Protein AF-A0A2D9JJN6-F1 (afdb_monomer_lite)

Foldseek 3Di:
DDDPPPDDDDDDDDDKDFDPPLVVLCVPPNDPVSQVVLVVVVVVVQVVCVVVVHHDPDDDRNMD

Radius of gyration: 17.11 Å; chains: 1; bounding box: 55×24×30 Å

Secondary structure (DSSP, 8-state):
-PPP-------------B-TTHHHHHHHH-HHHHHHHHHHHHHHHHHHHHHTT------BTTB-

Sequence (64 aa):
MSEPDTQIEHTATILFADVCGSTPLFEETGNWTAFEVIGSALDRHTDIIRDCGGVVIRSKGDDL

Structure (mmCIF, N/CA/C/O backbone):
data_AF-A0A2D9JJN6-F1
#
_entry.id   AF-A0A2D9JJN6-F1
#
loop_
_atom_site.group_PDB
_atom_site.id
_atom_site.type_symbol
_atom_site.label_atom_id
_atom_site.label_alt_id
_atom_site.label_comp_id
_atom_site.label_asym_id
_atom_site.label_entity_id
_atom_site.label_seq_id
_atom_site.pdbx_PDB_ins_code
_atom_site.Cartn_x
_atom_site.Cartn_y
_atom_site.Cartn_z
_atom_site.occupancy
_atom_site.B_iso_or_equiv
_atom_site.auth_seq_id
_atom_site.auth_comp_id
_atom_site.auth_asym_id
_atom_site.auth_atom_id
_atom_site.pdbx_PDB_model_num
ATOM 1 N N . MET A 1 1 ? 42.096 -15.300 2.220 1.00 48.91 1 MET A N 1
ATOM 2 C CA . MET A 1 1 ? 41.942 -14.196 1.254 1.00 48.91 1 MET A CA 1
ATOM 3 C C . MET A 1 1 ? 40.481 -14.183 0.864 1.00 48.91 1 MET A C 1
ATOM 5 O O . MET A 1 1 ? 40.069 -15.093 0.161 1.00 48.91 1 MET A O 1
ATOM 9 N N . SER A 1 2 ? 39.695 -13.271 1.435 1.00 65.56 2 SER A N 1
ATOM 10 C CA . SER A 1 2 ? 38.307 -13.060 1.013 1.00 65.56 2 SER A CA 1
ATOM 11 C C . SER A 1 2 ? 38.327 -12.170 -0.224 1.00 65.56 2 SER A C 1
ATOM 13 O O . SER A 1 2 ? 39.081 -11.196 -0.249 1.00 65.56 2 SER A O 1
ATOM 15 N 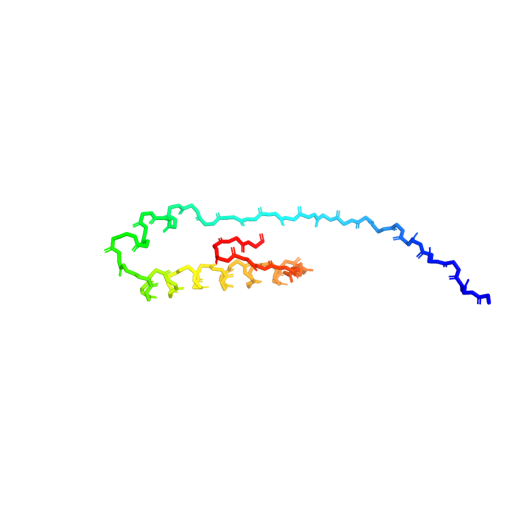N . GLU A 1 3 ? 37.567 -12.547 -1.247 1.00 66.88 3 GLU A N 1
ATOM 16 C CA . GLU A 1 3 ? 37.352 -11.735 -2.446 1.00 66.88 3 GLU A CA 1
ATOM 17 C C . GLU A 1 3 ? 36.840 -10.342 -2.032 1.00 66.88 3 GLU A C 1
ATOM 19 O O . GLU A 1 3 ? 36.043 -10.253 -1.092 1.00 66.88 3 GLU A O 1
ATOM 24 N N . PRO A 1 4 ? 37.303 -9.251 -2.664 1.00 68.25 4 PRO A N 1
ATOM 25 C CA . PRO A 1 4 ? 36.778 -7.926 -2.372 1.00 68.25 4 PRO A CA 1
ATOM 26 C C . PRO A 1 4 ? 35.301 -7.870 -2.774 1.00 68.25 4 PRO A C 1
ATOM 28 O O . PRO A 1 4 ? 34.956 -8.247 -3.897 1.00 68.25 4 PRO A O 1
ATOM 31 N N . ASP A 1 5 ? 34.445 -7.381 -1.871 1.00 69.56 5 ASP A N 1
ATOM 32 C CA . ASP A 1 5 ? 33.047 -7.057 -2.162 1.00 69.56 5 ASP A CA 1
ATOM 33 C C . ASP A 1 5 ? 33.011 -6.099 -3.358 1.00 69.56 5 ASP A C 1
ATOM 35 O O . ASP A 1 5 ? 33.282 -4.901 -3.249 1.00 69.56 5 ASP A O 1
ATOM 39 N N . THR A 1 6 ? 32.753 -6.648 -4.542 1.00 69.62 6 THR A N 1
ATOM 40 C CA . THR A 1 6 ? 32.683 -5.865 -5.770 1.00 69.62 6 THR A CA 1
ATOM 4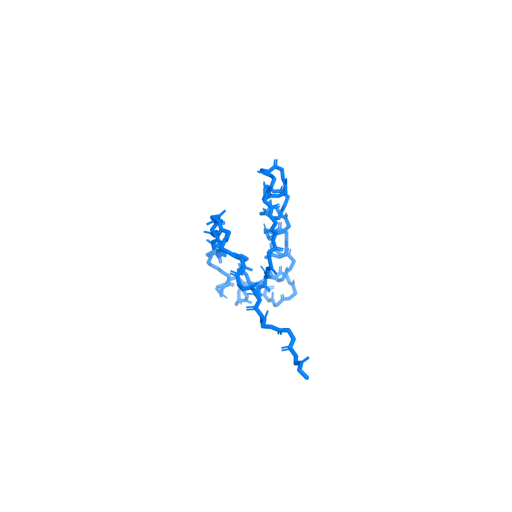1 C C . THR A 1 6 ? 31.335 -5.167 -5.774 1.00 69.62 6 THR A C 1
ATOM 43 O O . THR A 1 6 ? 30.304 -5.760 -6.085 1.00 69.62 6 THR A O 1
ATOM 46 N N . GLN A 1 7 ? 31.340 -3.901 -5.369 1.00 68.81 7 GLN A N 1
ATOM 47 C CA . GLN A 1 7 ? 30.162 -3.050 -5.391 1.00 68.81 7 GLN A CA 1
ATOM 48 C C . GLN A 1 7 ? 29.841 -2.691 -6.847 1.00 68.81 7 GLN A C 1
ATOM 50 O O . GLN A 1 7 ? 30.524 -1.877 -7.465 1.00 68.81 7 GLN A O 1
ATOM 55 N N . ILE A 1 8 ? 28.827 -3.345 -7.415 1.00 75.81 8 ILE A N 1
ATOM 56 C CA . ILE A 1 8 ? 28.346 -3.061 -8.770 1.00 75.81 8 IL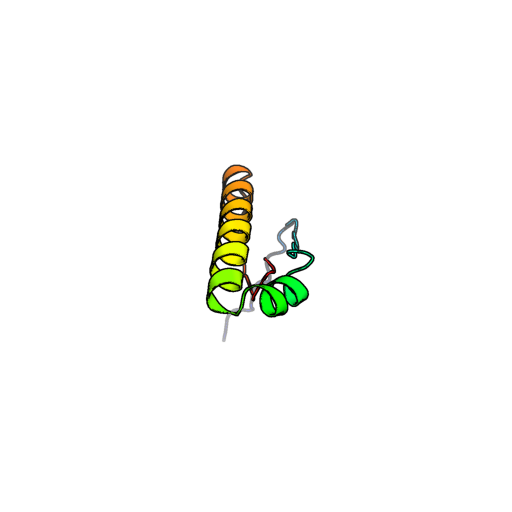E A CA 1
ATOM 57 C C . ILE A 1 8 ? 27.409 -1.854 -8.697 1.00 75.81 8 ILE A C 1
ATOM 59 O O . ILE A 1 8 ? 26.402 -1.874 -7.988 1.00 75.81 8 ILE A O 1
ATOM 63 N N . GLU A 1 9 ? 27.750 -0.791 -9.420 1.00 77.94 9 GLU A N 1
ATOM 64 C CA . GLU A 1 9 ? 26.920 0.404 -9.516 1.00 77.94 9 GLU A CA 1
ATOM 65 C C . GLU A 1 9 ? 25.736 0.133 -10.458 1.00 77.94 9 GLU A C 1
ATOM 67 O O . GLU A 1 9 ? 25.914 -0.159 -11.641 1.00 77.94 9 GLU A O 1
ATOM 72 N N . HIS A 1 10 ? 24.515 0.204 -9.925 1.00 80.50 10 HIS A N 1
ATOM 73 C CA . HIS A 1 10 ? 23.281 0.054 -10.692 1.00 80.50 10 HIS A CA 1
ATOM 74 C C . HIS A 1 10 ? 22.521 1.379 -10.711 1.00 80.50 10 HIS A C 1
ATOM 76 O O . HIS A 1 10 ? 22.220 1.948 -9.662 1.00 80.50 10 HIS A O 1
ATOM 82 N N . THR A 1 11 ? 22.153 1.855 -11.902 1.00 91.12 11 THR A N 1
ATOM 83 C CA . THR A 1 11 ? 21.190 2.953 -12.030 1.00 91.12 11 THR A CA 1
ATOM 84 C C . THR A 1 11 ? 19.793 2.411 -11.743 1.00 91.12 11 THR A C 1
ATOM 86 O O . THR A 1 11 ? 19.272 1.599 -12.506 1.00 91.12 11 THR A O 1
ATOM 89 N N . ALA A 1 12 ? 19.193 2.858 -10.644 1.00 90.62 12 ALA A N 1
ATOM 90 C CA . ALA A 1 12 ? 17.839 2.495 -10.246 1.00 90.62 12 ALA A CA 1
ATOM 91 C C . ALA A 1 12 ? 17.033 3.745 -9.878 1.00 90.62 12 ALA A C 1
ATOM 93 O O . ALA A 1 12 ? 17.585 4.751 -9.429 1.00 90.62 12 ALA A O 1
ATOM 94 N N . THR A 1 13 ? 15.715 3.665 -10.043 1.00 94.25 13 THR A N 1
ATOM 95 C CA . THR A 1 13 ? 14.769 4.652 -9.517 1.00 94.25 13 THR A CA 1
ATOM 96 C C . THR A 1 13 ? 14.114 4.069 -8.276 1.00 94.25 13 THR A C 1
ATOM 98 O O . THR A 1 13 ? 13.612 2.949 -8.316 1.00 94.25 13 THR A O 1
ATOM 101 N N . ILE A 1 14 ? 14.126 4.828 -7.183 1.00 94.38 14 ILE A N 1
ATOM 102 C CA . ILE A 1 14 ? 13.474 4.446 -5.931 1.00 94.38 14 ILE A CA 1
ATOM 103 C C . ILE A 1 14 ? 12.187 5.255 -5.790 1.00 94.38 14 ILE A C 1
ATOM 105 O O . ILE A 1 14 ? 12.198 6.474 -5.967 1.00 94.38 14 ILE A O 1
ATOM 109 N N . LEU A 1 15 ? 11.096 4.561 -5.481 1.00 95.25 15 LEU A N 1
ATOM 110 C CA . LEU A 1 15 ? 9.797 5.135 -5.164 1.00 95.25 15 LEU A CA 1
ATOM 111 C C . LEU A 1 15 ? 9.523 4.909 -3.677 1.00 95.25 15 LEU A C 1
ATOM 113 O O . LEU A 1 15 ? 9.825 3.837 -3.164 1.00 95.25 15 LEU A O 1
ATOM 117 N N . PHE A 1 16 ? 8.967 5.924 -3.023 1.00 95.38 16 PHE A N 1
ATOM 118 C CA . PHE A 1 16 ? 8.413 5.837 -1.675 1.00 95.38 16 PHE A CA 1
ATOM 119 C C . PHE A 1 16 ? 6.959 6.294 -1.745 1.00 95.38 16 PHE A C 1
ATOM 121 O O . PHE A 1 16 ? 6.682 7.346 -2.335 1.00 95.38 16 PHE A O 1
ATOM 128 N N . ALA A 1 17 ? 6.050 5.525 -1.161 1.00 94.38 17 ALA A N 1
ATOM 129 C CA . ALA A 1 17 ? 4.639 5.860 -1.048 1.00 94.38 17 ALA A CA 1
ATOM 130 C C . ALA A 1 17 ? 4.140 5.633 0.382 1.00 94.38 17 ALA A C 1
ATOM 132 O O . ALA A 1 17 ? 4.609 4.740 1.077 1.00 94.38 17 ALA A O 1
ATOM 133 N N . ASP A 1 18 ? 3.175 6.449 0.799 1.00 95.31 18 ASP A N 1
ATOM 134 C CA . ASP A 1 18 ? 2.589 6.430 2.139 1.00 95.31 18 ASP A CA 1
ATOM 135 C C . ASP A 1 18 ? 1.083 6.700 2.038 1.00 95.31 18 ASP A C 1
ATOM 137 O O . ASP A 1 18 ? 0.652 7.590 1.288 1.00 95.31 18 ASP A O 1
ATOM 141 N N . VAL A 1 19 ? 0.265 5.925 2.754 1.00 94.62 19 VAL A N 1
ATOM 142 C CA . VAL A 1 19 ? -1.189 6.121 2.771 1.00 94.62 19 VAL A CA 1
ATOM 143 C C . VAL A 1 19 ? -1.555 7.225 3.761 1.00 94.62 19 VAL A C 1
ATOM 145 O O . VAL A 1 19 ? -1.590 7.042 4.974 1.00 94.62 19 VAL A O 1
ATOM 148 N N . CYS A 1 20 ? -1.938 8.385 3.232 1.00 94.44 20 CYS A N 1
ATOM 149 C CA . CYS A 1 20 ? -2.380 9.502 4.061 1.00 94.44 20 CYS A CA 1
ATOM 150 C C . CYS A 1 20 ? -3.651 9.171 4.870 1.00 94.44 20 CYS A C 1
ATOM 152 O O . CYS A 1 20 ? -4.590 8.560 4.361 1.00 94.44 20 CYS A O 1
ATOM 154 N N . GLY A 1 21 ? -3.734 9.687 6.102 1.00 93.75 21 GLY A N 1
ATOM 155 C CA . GLY A 1 21 ? -4.937 9.576 6.940 1.00 93.75 21 GLY A CA 1
ATOM 156 C C . GLY A 1 21 ? -5.103 8.229 7.653 1.00 93.75 21 GLY A C 1
ATOM 157 O O . GLY A 1 21 ? -6.166 7.972 8.216 1.00 93.75 21 GLY A O 1
ATOM 158 N N . SER A 1 22 ? -4.064 7.394 7.674 1.00 91.44 22 SER A N 1
ATOM 159 C CA . SER A 1 22 ? -4.052 6.112 8.380 1.00 91.44 22 SER A CA 1
ATOM 160 C C . SER A 1 22 ? -4.298 6.259 9.887 1.00 91.44 22 SER A C 1
ATOM 162 O O . SER A 1 22 ? -5.130 5.544 10.435 1.00 91.44 22 SER A O 1
ATOM 164 N N . THR A 1 23 ? -3.662 7.219 10.567 1.00 93.31 23 THR A N 1
ATOM 165 C CA . THR A 1 23 ? -3.835 7.407 12.022 1.00 93.31 23 THR A CA 1
ATOM 166 C C . THR A 1 23 ? -5.293 7.685 12.427 1.00 93.31 23 THR A C 1
ATOM 168 O O . THR A 1 23 ? -5.812 6.928 13.248 1.00 93.31 23 THR A O 1
ATOM 171 N N . PRO A 1 24 ? -6.006 8.673 11.841 1.00 95.88 24 PRO A N 1
ATOM 172 C CA . PRO A 1 24 ? -7.438 8.845 12.106 1.00 95.88 24 PRO A CA 1
ATOM 173 C C . PRO A 1 24 ? -8.275 7.602 11.781 1.00 95.88 24 PRO A C 1
ATOM 175 O O . PRO A 1 24 ? -9.196 7.271 12.519 1.00 95.88 24 PRO A O 1
ATOM 178 N N . LEU A 1 25 ? -7.937 6.862 10.719 1.00 95.12 25 LEU A N 1
ATOM 179 C CA . LEU A 1 25 ? -8.646 5.633 10.358 1.00 95.12 25 LEU A CA 1
ATOM 180 C C . LEU A 1 25 ? -8.569 4.575 11.473 1.00 95.12 25 LEU A C 1
ATOM 182 O O . LEU A 1 25 ? -9.578 3.930 11.773 1.00 95.12 25 LEU A O 1
ATOM 186 N N . PHE A 1 26 ? -7.403 4.416 12.111 1.00 94.00 26 PHE A N 1
ATOM 187 C CA . PHE A 1 26 ? -7.236 3.536 13.274 1.00 94.00 26 PHE A CA 1
ATOM 188 C C . PHE A 1 26 ? -8.101 3.974 14.460 1.00 94.00 26 PHE A C 1
ATOM 190 O O . PHE A 1 26 ? -8.706 3.128 15.121 1.00 94.00 26 PHE A O 1
ATOM 197 N N . GLU A 1 27 ? -8.183 5.279 14.715 1.00 94.75 27 GLU A N 1
ATOM 198 C CA . GLU A 1 27 ? -8.975 5.848 15.810 1.00 94.75 27 GLU A CA 1
ATOM 199 C C . GLU A 1 27 ? -10.486 5.694 15.579 1.00 94.75 27 GLU A C 1
ATOM 201 O O . GLU A 1 27 ? -11.227 5.387 16.513 1.00 94.75 27 GLU A O 1
ATOM 206 N N . GLU A 1 28 ? -10.946 5.863 14.339 1.00 96.69 28 GLU A N 1
ATOM 207 C CA . GLU A 1 28 ? -12.370 5.853 13.987 1.00 96.69 28 GLU A CA 1
ATOM 208 C C . GLU A 1 28 ? -12.943 4.444 13.810 1.00 96.69 28 GLU A C 1
ATOM 210 O O . GLU A 1 28 ? -14.083 4.178 14.194 1.00 96.69 28 GLU A O 1
ATOM 215 N N . THR A 1 29 ? -12.173 3.532 13.211 1.00 95.31 29 THR A N 1
ATOM 216 C CA . THR A 1 29 ? -12.685 2.220 12.768 1.00 95.31 29 THR A CA 1
ATOM 217 C C . THR A 1 29 ? -12.157 1.042 13.583 1.00 95.31 29 THR A C 1
ATOM 219 O O . THR A 1 29 ? -12.662 -0.081 13.461 1.00 95.31 29 THR A O 1
ATOM 222 N N . GLY A 1 30 ? -11.171 1.299 14.446 1.00 94.75 30 GLY A N 1
ATOM 223 C CA . GLY A 1 30 ? -10.460 0.288 15.213 1.00 94.75 30 GLY A CA 1
ATOM 224 C C . GLY A 1 30 ? -9.448 -0.497 14.375 1.00 94.75 30 GLY A C 1
ATOM 225 O O . GLY A 1 30 ? -9.509 -0.557 13.148 1.00 94.75 30 GLY A O 1
ATOM 226 N N . ASN A 1 31 ? -8.510 -1.142 15.072 1.00 93.94 31 ASN A N 1
ATOM 227 C CA . ASN A 1 31 ? -7.323 -1.736 14.452 1.00 93.94 31 ASN A CA 1
ATOM 228 C C . ASN A 1 31 ? -7.630 -2.720 13.322 1.00 93.94 31 ASN A C 1
ATOM 230 O O . ASN A 1 31 ? -7.008 -2.638 12.272 1.00 93.94 31 ASN A O 1
ATOM 234 N N . TRP A 1 32 ? -8.564 -3.652 13.530 1.00 95.94 32 TRP A N 1
ATOM 235 C CA . TRP A 1 32 ? -8.838 -4.704 12.548 1.00 95.94 32 TRP A CA 1
ATOM 236 C C . TRP A 1 32 ? -9.322 -4.128 11.212 1.00 95.94 32 TRP A C 1
ATOM 238 O O . TRP A 1 32 ? -8.717 -4.382 10.174 1.00 95.94 32 TRP A O 1
ATOM 248 N N . THR A 1 33 ? -10.356 -3.287 11.260 1.00 96.44 33 THR A N 1
ATOM 249 C CA . THR A 1 33 ? -10.929 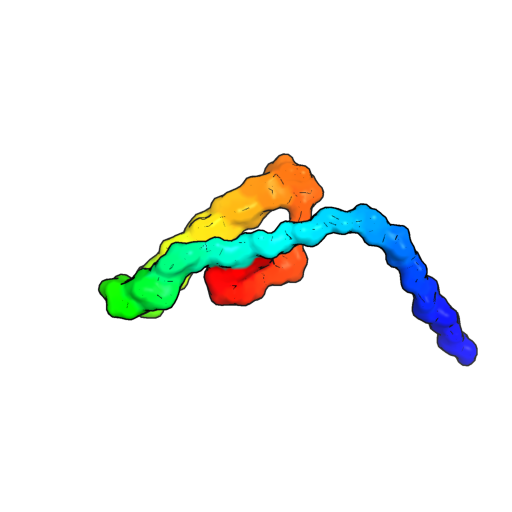-2.631 10.079 1.00 96.44 33 THR A CA 1
ATOM 250 C C . THR A 1 33 ? -9.904 -1.737 9.384 1.00 96.44 33 THR A C 1
ATOM 252 O O . THR A 1 33 ? -9.770 -1.776 8.163 1.00 96.44 33 THR A O 1
ATOM 255 N N . ALA A 1 34 ? -9.140 -0.959 10.155 1.00 96.56 34 ALA A N 1
ATOM 256 C CA . ALA A 1 34 ? -8.098 -0.100 9.609 1.00 96.56 34 ALA A CA 1
ATOM 257 C C . ALA A 1 34 ? -7.018 -0.914 8.876 1.00 96.56 34 ALA A C 1
ATOM 259 O O . ALA A 1 34 ? -6.636 -0.552 7.765 1.00 96.56 34 ALA A O 1
ATOM 260 N N . PHE A 1 35 ? -6.579 -2.049 9.432 1.00 95.50 35 PHE A N 1
ATOM 261 C CA . PHE A 1 35 ? -5.620 -2.934 8.763 1.00 95.50 35 PHE A CA 1
ATOM 262 C C . PHE A 1 35 ? -6.163 -3.532 7.465 1.00 95.50 35 PHE A C 1
ATOM 264 O O . PHE A 1 35 ? -5.418 -3.609 6.492 1.00 95.50 35 PHE A O 1
ATOM 271 N N . GLU A 1 36 ? -7.436 -3.929 7.414 1.00 96.88 36 GLU A N 1
ATOM 272 C CA . GLU A 1 36 ? -8.051 -4.441 6.180 1.00 96.88 36 GLU A CA 1
ATOM 273 C C . GLU A 1 36 ? -8.078 -3.374 5.074 1.00 96.88 36 GLU A C 1
ATOM 275 O O . GLU A 1 36 ? -7.748 -3.655 3.916 1.00 96.88 36 GLU A O 1
ATOM 280 N N . VAL A 1 37 ? -8.426 -2.134 5.429 1.00 96.44 37 VAL A N 1
ATOM 281 C CA . VAL A 1 37 ? -8.480 -1.007 4.488 1.00 96.44 37 VAL A CA 1
ATOM 282 C C . VAL A 1 37 ? -7.082 -0.629 3.995 1.00 96.44 37 VAL A C 1
ATOM 284 O O . VAL A 1 37 ? -6.878 -0.506 2.786 1.00 96.44 37 VAL A O 1
ATOM 287 N N . ILE A 1 38 ? -6.111 -0.485 4.903 1.00 96.56 38 ILE A N 1
ATOM 288 C CA . ILE A 1 38 ? -4.719 -0.179 4.546 1.00 96.56 38 ILE A CA 1
ATOM 289 C C . ILE A 1 38 ? -4.119 -1.307 3.706 1.00 96.56 38 ILE A C 1
ATOM 291 O O . ILE A 1 38 ? -3.533 -1.036 2.661 1.00 96.56 38 ILE A O 1
ATOM 295 N N . GLY A 1 39 ? -4.326 -2.567 4.096 1.00 95.94 39 GLY A N 1
ATOM 296 C CA . GLY A 1 39 ? -3.861 -3.727 3.334 1.00 95.94 39 GLY A CA 1
ATOM 297 C C . GLY A 1 39 ? -4.383 -3.712 1.898 1.00 95.94 39 GLY A C 1
ATOM 298 O O . GLY A 1 39 ? -3.600 -3.803 0.958 1.00 95.94 39 GLY A O 1
ATOM 299 N N . SER A 1 40 ? -5.681 -3.455 1.720 1.00 96.56 40 SER A N 1
ATOM 300 C CA . SER A 1 40 ? -6.292 -3.343 0.389 1.00 96.56 40 SER A CA 1
ATOM 301 C C . SER A 1 40 ? -5.691 -2.206 -0.450 1.00 96.56 40 SER A C 1
ATOM 303 O O . SER A 1 40 ? -5.555 -2.325 -1.670 1.00 96.56 40 SER A O 1
ATOM 305 N N . ALA A 1 41 ? -5.327 -1.086 0.183 1.00 96.12 41 ALA A N 1
ATOM 306 C CA . ALA A 1 41 ? -4.656 0.015 -0.497 1.00 96.12 41 ALA A CA 1
ATOM 307 C C . ALA A 1 41 ? -3.235 -0.378 -0.932 1.00 96.12 41 ALA A C 1
ATOM 309 O O . ALA A 1 41 ? -2.872 -0.141 -2.087 1.00 96.12 41 ALA A O 1
ATOM 310 N N . LEU A 1 42 ? -2.450 -1.004 -0.052 1.00 97.00 42 LEU A N 1
ATOM 311 C CA . LEU A 1 42 ? -1.082 -1.445 -0.350 1.00 97.00 42 LEU A CA 1
ATOM 312 C C . LEU A 1 42 ? -1.041 -2.552 -1.410 1.00 97.00 42 LEU A C 1
ATOM 314 O O . LEU A 1 42 ? -0.155 -2.536 -2.268 1.00 97.00 42 LEU A O 1
ATOM 318 N N . ASP A 1 43 ? -2.019 -3.458 -1.419 1.00 97.00 43 ASP A N 1
ATOM 319 C CA . ASP A 1 43 ? -2.169 -4.471 -2.470 1.00 97.00 43 ASP A CA 1
ATOM 320 C C . ASP A 1 43 ? -2.350 -3.801 -3.837 1.00 97.00 43 ASP A C 1
ATOM 322 O O . ASP A 1 43 ? -1.633 -4.106 -4.789 1.00 97.00 43 ASP A O 1
ATOM 326 N N . ARG A 1 44 ? -3.217 -2.782 -3.917 1.00 97.12 44 ARG A N 1
ATOM 327 C CA . ARG A 1 44 ? -3.436 -2.025 -5.157 1.00 97.12 44 ARG A CA 1
ATOM 328 C C . ARG A 1 44 ? -2.178 -1.298 -5.639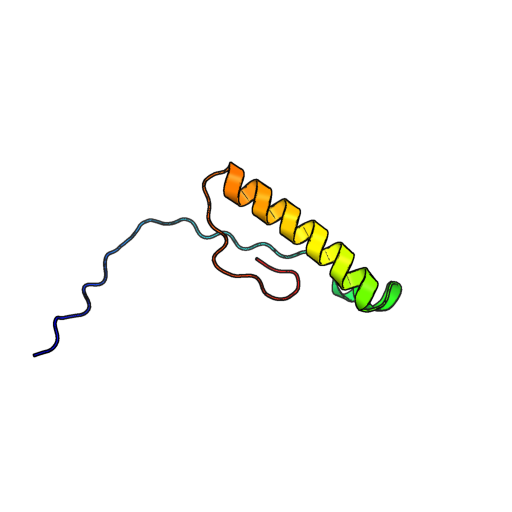 1.00 97.12 44 ARG A C 1
ATOM 330 O O . ARG A 1 44 ? -1.930 -1.241 -6.841 1.00 97.12 44 ARG A O 1
ATOM 337 N N . HIS A 1 45 ? -1.389 -0.734 -4.726 1.00 96.56 45 HIS A N 1
ATOM 338 C CA . HIS A 1 45 ? -0.105 -0.119 -5.075 1.00 96.56 45 HIS A CA 1
ATOM 339 C C . HIS A 1 45 ? 0.886 -1.168 -5.582 1.00 96.56 45 HIS A C 1
ATOM 341 O O . HIS A 1 45 ? 1.560 -0.946 -6.585 1.00 96.56 45 HIS A O 1
ATOM 347 N N . THR A 1 46 ? 0.944 -2.321 -4.916 1.00 96.75 46 THR A N 1
ATOM 348 C CA . THR A 1 46 ? 1.815 -3.439 -5.285 1.00 96.75 46 THR A CA 1
ATOM 349 C C . THR A 1 46 ? 1.494 -3.953 -6.685 1.00 96.75 46 THR A C 1
ATOM 351 O O . THR A 1 46 ? 2.415 -4.176 -7.471 1.00 96.75 46 THR A O 1
ATOM 354 N N . ASP A 1 47 ? 0.212 -4.092 -7.021 1.00 98.00 47 ASP A N 1
ATOM 355 C CA . ASP A 1 47 ? -0.225 -4.505 -8.355 1.00 98.00 47 ASP A CA 1
ATOM 356 C C . ASP A 1 47 ? 0.206 -3.491 -9.422 1.00 98.00 47 ASP A C 1
ATOM 358 O O . ASP A 1 47 ? 0.833 -3.872 -10.406 1.00 98.00 47 ASP A O 1
ATOM 362 N N . ILE A 1 48 ? 0.000 -2.189 -9.185 1.00 97.50 48 ILE A N 1
ATOM 363 C CA . ILE A 1 48 ? 0.443 -1.132 -10.113 1.00 97.50 48 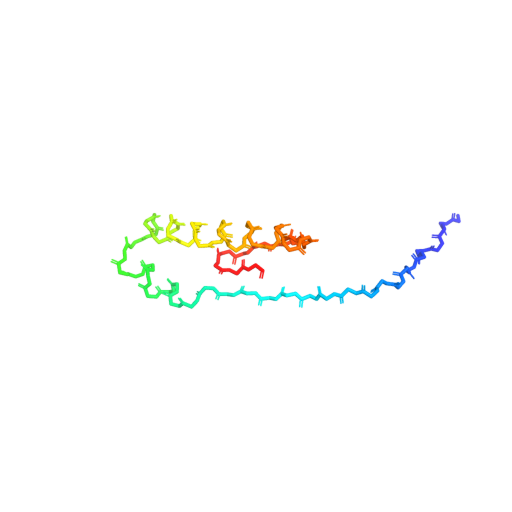ILE A CA 1
ATOM 364 C C . ILE A 1 48 ? 1.969 -1.139 -10.286 1.00 97.50 48 ILE A C 1
ATOM 366 O O . ILE A 1 48 ? 2.467 -1.008 -11.403 1.00 97.50 48 ILE A O 1
ATOM 370 N N . ILE A 1 49 ? 2.731 -1.294 -9.199 1.00 97.00 49 ILE A N 1
ATOM 371 C CA . ILE A 1 49 ? 4.199 -1.359 -9.256 1.00 97.00 49 ILE A CA 1
ATOM 372 C C . ILE A 1 49 ? 4.643 -2.542 -10.118 1.00 97.00 49 ILE A C 1
ATOM 374 O O . ILE A 1 49 ? 5.522 -2.376 -10.964 1.00 97.00 49 ILE A O 1
ATOM 378 N N . ARG A 1 50 ? 4.021 -3.713 -9.940 1.00 96.88 50 ARG A N 1
ATOM 379 C CA . ARG A 1 50 ? 4.315 -4.918 -10.728 1.00 96.88 50 ARG A CA 1
ATOM 380 C C . ARG A 1 50 ? 3.937 -4.751 -12.196 1.00 96.88 50 ARG A C 1
ATOM 382 O O . ARG A 1 50 ? 4.742 -5.102 -13.056 1.00 96.88 50 ARG A O 1
ATOM 389 N N . ASP A 1 51 ? 2.775 -4.172 -12.481 1.00 98.19 51 ASP A N 1
ATOM 390 C CA . ASP A 1 51 ? 2.310 -3.898 -13.846 1.00 98.19 51 ASP A CA 1
ATOM 391 C C . ASP A 1 51 ? 3.250 -2.934 -14.587 1.00 98.19 51 ASP A C 1
ATOM 393 O O . ASP A 1 51 ? 3.472 -3.067 -15.791 1.00 98.19 51 ASP A O 1
ATOM 397 N N . CYS A 1 52 ? 3.871 -2.002 -13.861 1.00 96.94 52 CYS A N 1
ATOM 398 C CA . CYS A 1 52 ? 4.898 -1.095 -14.377 1.00 96.94 52 CYS A CA 1
ATOM 399 C C . CYS A 1 52 ? 6.301 -1.729 -14.484 1.00 96.94 52 CYS A C 1
ATOM 401 O O . CYS A 1 52 ? 7.247 -1.045 -14.877 1.00 96.94 52 CYS A O 1
ATOM 403 N N . GLY A 1 53 ? 6.470 -3.007 -14.129 1.00 96.62 53 GLY A N 1
ATOM 404 C CA . GLY A 1 53 ? 7.762 -3.704 -14.137 1.00 96.62 53 GLY A CA 1
ATOM 405 C C . GLY A 1 53 ? 8.684 -3.354 -12.962 1.00 96.62 53 GLY A C 1
ATOM 406 O O . GLY A 1 53 ? 9.875 -3.662 -13.003 1.00 96.62 53 GLY A O 1
ATOM 407 N N . GLY A 1 54 ? 8.154 -2.702 -11.927 1.00 96.25 54 GLY A N 1
ATOM 408 C CA . GLY A 1 54 ? 8.854 -2.429 -10.678 1.00 96.25 54 GLY A CA 1
ATOM 409 C C . GLY A 1 54 ? 8.798 -3.601 -9.696 1.00 96.25 54 GLY A C 1
ATOM 410 O O . GLY A 1 54 ? 8.116 -4.606 -9.902 1.00 96.25 54 GLY A O 1
ATOM 411 N N . VAL A 1 55 ? 9.517 -3.456 -8.584 1.00 96.50 55 VAL A N 1
ATOM 412 C CA . VAL A 1 55 ? 9.548 -4.430 -7.487 1.00 96.50 55 VAL A CA 1
ATOM 413 C C . VAL A 1 55 ? 9.339 -3.699 -6.169 1.00 96.50 55 VAL A C 1
ATOM 415 O O . VAL A 1 55 ? 10.020 -2.715 -5.890 1.00 96.50 55 VAL A O 1
ATOM 418 N N . VAL A 1 56 ? 8.430 -4.215 -5.340 1.00 96.19 56 VAL A N 1
ATOM 419 C CA . VAL A 1 56 ? 8.290 -3.777 -3.947 1.00 96.19 56 VAL A CA 1
ATOM 420 C C . VAL A 1 56 ? 9.437 -4.374 -3.139 1.00 96.19 56 VAL A C 1
ATOM 422 O O . VAL A 1 56 ? 9.562 -5.594 -3.026 1.00 96.19 56 VAL A O 1
ATOM 425 N N . ILE A 1 57 ? 10.288 -3.509 -2.595 1.00 95.50 57 ILE A N 1
ATOM 426 C CA . ILE A 1 57 ? 11.457 -3.919 -1.807 1.00 95.50 57 ILE A CA 1
ATOM 427 C C . ILE A 1 57 ? 11.076 -4.145 -0.342 1.00 95.50 57 ILE A C 1
ATOM 429 O O . ILE A 1 57 ? 11.622 -5.030 0.321 1.00 95.50 57 ILE A O 1
ATOM 433 N N . ARG A 1 58 ? 10.155 -3.333 0.181 1.00 94.06 58 ARG A N 1
ATOM 434 C CA . ARG A 1 58 ? 9.715 -3.357 1.575 1.00 94.06 58 ARG A CA 1
ATOM 435 C C . ARG A 1 58 ? 8.336 -2.710 1.686 1.00 94.06 58 ARG A C 1
ATOM 437 O O . ARG A 1 58 ? 7.998 -1.873 0.870 1.00 94.06 58 ARG A O 1
ATOM 444 N N . SER A 1 59 ? 7.600 -3.080 2.724 1.00 93.75 59 SER A N 1
ATOM 445 C CA . SER A 1 59 ? 6.479 -2.306 3.256 1.00 93.75 59 SER A CA 1
ATOM 446 C C . SER A 1 59 ? 6.567 -2.267 4.781 1.00 93.75 59 SER A C 1
ATOM 448 O O . SER A 1 59 ? 7.151 -3.176 5.397 1.00 93.75 59 SER A O 1
ATOM 450 N N . LYS A 1 60 ? 6.036 -1.219 5.413 1.00 92.00 60 LYS A N 1
ATOM 451 C CA . LYS A 1 60 ? 5.961 -1.105 6.872 1.00 92.00 60 LYS A CA 1
ATOM 452 C C . LYS A 1 60 ? 4.725 -0.306 7.300 1.00 92.00 60 LYS A C 1
ATOM 454 O O . LYS A 1 60 ? 4.719 0.912 7.352 1.00 92.00 60 LYS A O 1
ATOM 459 N N . GLY A 1 61 ? 3.715 -1.020 7.790 1.00 91.69 61 GLY A N 1
ATOM 460 C CA . GLY A 1 61 ? 2.482 -0.376 8.238 1.00 91.69 61 GLY A CA 1
ATOM 461 C C . GLY A 1 61 ? 1.660 0.050 7.031 1.00 91.69 61 GLY A C 1
ATOM 462 O O . GLY A 1 61 ? 1.038 -0.806 6.413 1.00 91.69 61 GLY A O 1
ATOM 463 N N . ASP A 1 62 ? 1.674 1.340 6.723 1.00 93.56 62 ASP A N 1
ATOM 464 C CA . ASP A 1 62 ? 0.926 2.017 5.665 1.00 93.56 62 ASP A CA 1
ATOM 465 C C . ASP A 1 62 ? 1.810 2.592 4.542 1.00 93.56 62 ASP A C 1
ATOM 467 O O . ASP A 1 62 ? 1.290 3.237 3.629 1.00 93.56 62 ASP A O 1
ATOM 471 N N . ASP A 1 63 ? 3.115 2.303 4.572 1.00 93.81 63 ASP A N 1
ATOM 472 C CA . ASP A 1 63 ? 4.093 2.703 3.556 1.00 93.81 63 ASP A CA 1
ATOM 473 C C . ASP A 1 63 ? 4.638 1.522 2.721 1.00 93.81 63 ASP A C 1
ATOM 475 O O . ASP A 1 63 ? 4.578 0.346 3.124 1.00 93.81 63 ASP A O 1
ATOM 479 N N . LEU A 1 64 ? 5.164 1.844 1.530 1.00 89.44 64 LEU A N 1
ATOM 480 C CA . LEU A 1 64 ? 5.900 0.938 0.631 1.00 89.44 64 LEU A CA 1
ATOM 481 C C . LEU A 1 64 ? 6.932 1.658 -0.252 1.00 89.44 64 LEU A C 1
ATOM 483 O O . LEU A 1 64 ? 6.784 2.878 -0.505 1.00 89.44 64 LEU A O 1
#

pLDDT: mean 91.12, std 10.14, range [48.91, 98.19]

=== Feature glossary ===
Key to the feature types in this record:

Secondary structure (8-state, DSSP). Secondary structure is the local, repeating backbone conformation. DSSP classifies it into eight states by reading the hydrogen-bond network: three helix types (H, G, I), two β types (E, B), two non-regular types (T, S), and unstructured coil (-).

Backbone torsions (φ/ψ). Backbone dihedral angles. Every residue except chain termini has a φ (preceding-C → N → Cα → C) and a ψ (N → Cα → C → next-N). They are reported in degrees following the IUPAC sign convention. Secondary structure is essentially a statement about which (φ, ψ) basin each residue occupies.

Predicted aligned error. Predicted Aligned Error (PAE) is an AlphaFold confidence matrix: entry (i, j) is the expected error in the position of residue j, in ångströms, when the prediction is superimposed on the true structure at residue i. Low PAE within a block of residues means that block is internally rigid and well-predicted; high PAE between two blocks means their relative placement is uncertain even if each block individually is confident.

B-factor. B-factor (Debye–Waller factor) reflects atomic displacement in the crystal lattice. It is an experimental observable (units Å²), not a prediction; low values mean the atom is pinned down, high values mean it moves or is heterogeneous across the crystal.

Secondary structure (3-state, P-SEA). Three-state secondary structure (P-SEA) collapses the eight DSSP classes into helix (a), strand (b), and coil (c). P-SEA assigns these from Cα geometry alone — distances and angles — without requiring backbone oxygens, so it works on any Cα trace.

Sequence. Primary structure: the covalent order of the twenty standard amino acids along the backbone. Two proteins with the same sequence will (almost always) fold to the same structure; two with 30% identity often share a fold but not the details.

pLDDT. pLDDT is the predicted lDDT-Cα score: AlphaFold's confidence that the local environment of each residue (all inter-atomic distances within 15 Å) is correctly placed. It is a per-residue number between 0 and 100, with higher meaning more reliable.

InterPro / GO / CATH / organism. Functional annotations link the protein to curated databases. InterPro entries identify conserved domains and families by matching the sequence against member-database signatures (Pfam, PROSITE, CDD, …). Gene Ontology (GO) terms describe molecular function, biological process, and cellular component in a controlled vocabulary. CATH places the structure in a hierarchical fold classification (Class/Architecture/Topology/Homologous-superfamily). The organism is the source species.

Contact-map, Ramachandran, and PAE plots. Three diagnostic plots accompany the record. The Cα contact map visualizes the tertiary structure as a 2D adjacency matrix (8 Å cutoff, sequence-local contacts suppressed). The Ramachandran plot shows the distribution of backbone (φ, ψ) torsions, with points in the α and β basins reflecting secondary structure content. The PAE plot shows AlphaFold's inter-residue confidence as a color matrix.

mmCIF coordinates. The mmCIF table is the protein's shape written out atom by atom. For each backbone N, Cα, C, and carbonyl O, it records an (x, y, z) coordinate triple in Å plus the residue type, chain letter, and residue number.

Radius of gyration, Cα contacts, bounding box. Three whole-structure scalars: the radius of gyration (RMS distance of Cα from centroid, in Å), the count of Cα–Cα contacts (pairs closer than 8 Å and separated by more than four residues in sequence — i.e. tertiary, not local, contacts), and the bounding-box dimensions. Together they distinguish compact globular folds from extended fibres or disordered chains.

Foldseek 3Di. The Foldseek 3Di string encodes local tertiary geometry as a 20-letter alphabet — one character per residue — derived from the relative positions of nearby Cα atoms. Unlike the amino-acid sequence, 3Di is a direct function of the 3D structure, so two proteins with the same fold have similar 3Di strings even at low sequence identity.

Rendered structure images. Six rendered views show the 3D structure from the faces of a cube — i.e. along ±x, ±y, ±z. Rendering representation is drawn randomly per protein from cartoon (secondary-structure ribbons), sticks (backbone bonds), or molecular surface; coloring is either N→C rainbow (blue at the N-terminus through red at the C-terminus) or one color per chain.

Nearest PDB structures. The Foldseek neighbor list gives the closest experimentally determined structures in the PDB, ranked by structural alignment. TM-score near 1 means near-identical fold; near 0.3 means only rough topology match. This is how one finds what a novel AlphaFold prediction most resembles in the solved-structure universe.

Solvent-accessible surface area. SASA measures how much of the protein is reachable by solvent. It is computed by rolling a water-sized probe over the atomic surface and summing the exposed area (Å²). Per-residue SASA distinguishes core (buried, low SASA) from surface (exposed, high SASA) residues; total SASA is a whole-molecule size measure.